Protein AF-A0A538HNW7-F1 (afdb_monomer_lite)

Secondary structure (DSSP, 8-state):
-HHHHHHHHHHHHHHHHHHHSS-S-PPPPHHHHHHHHHHHHHHHHHTTPEEEEE-SSEEEEEETTEEEEEEE-TT--EEEEEE--

Structure (mmCIF, N/CA/C/O backbone):
data_AF-A0A538HNW7-F1
#
_entry.id   AF-A0A538HNW7-F1
#
loop_
_atom_site.group_PDB
_atom_site.id
_atom_site.type_symbol
_atom_site.label_atom_id
_atom_site.label_alt_id
_atom_site.label_comp_id
_atom_site.label_asym_id
_atom_site.label_entity_id
_atom_site.label_seq_id
_atom_site.pdbx_PDB_ins_code
_atom_site.Cartn_x
_atom_site.Cartn_y
_atom_site.Cartn_z
_atom_site.occupancy
_atom_site.B_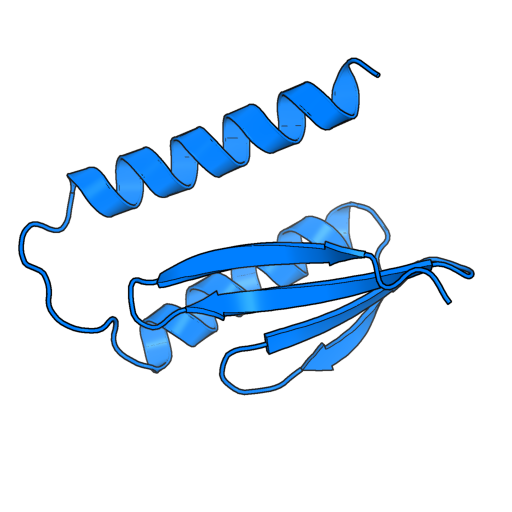iso_or_equiv
_atom_site.auth_seq_id
_atom_site.auth_comp_id
_atom_site.auth_asym_id
_atom_site.auth_atom_id
_atom_site.pdbx_PDB_model_num
ATOM 1 N N . MET A 1 1 ? -18.094 8.954 0.725 1.00 46.16 1 MET A N 1
ATOM 2 C CA . MET A 1 1 ? -18.015 8.524 -0.691 1.00 46.16 1 MET A CA 1
ATOM 3 C C . MET A 1 1 ? -17.094 9.404 -1.537 1.00 46.16 1 MET A C 1
ATOM 5 O O . MET A 1 1 ? -16.228 8.858 -2.201 1.00 46.16 1 MET A O 1
ATOM 9 N N . ALA A 1 2 ? -17.201 10.738 -1.483 1.00 34.78 2 ALA A N 1
ATOM 10 C CA . ALA A 1 2 ? -16.391 11.634 -2.324 1.00 34.78 2 ALA A CA 1
ATOM 11 C C . ALA A 1 2 ? -14.870 11.627 -2.028 1.00 34.78 2 ALA A C 1
ATOM 13 O O . ALA A 1 2 ? -14.075 11.686 -2.960 1.00 34.78 2 ALA A O 1
ATOM 14 N N . LEU A 1 3 ? -14.446 11.492 -0.759 1.00 37.53 3 LEU A N 1
ATOM 15 C CA . LEU A 1 3 ? -13.012 11.509 -0.405 1.00 37.53 3 LEU A CA 1
ATOM 16 C C . LEU A 1 3 ? -12.239 10.281 -0.914 1.00 37.53 3 LEU A C 1
ATOM 18 O O . LEU A 1 3 ? -11.099 10.410 -1.348 1.00 37.53 3 LEU A O 1
ATOM 22 N N . ALA A 1 4 ? -12.864 9.101 -0.890 1.00 34.97 4 ALA A N 1
ATOM 23 C CA . ALA A 1 4 ? -12.235 7.865 -1.354 1.00 34.97 4 ALA A CA 1
ATOM 24 C C . ALA A 1 4 ? -11.995 7.882 -2.875 1.00 34.97 4 ALA A C 1
ATOM 26 O O . ALA A 1 4 ? -10.961 7.418 -3.348 1.00 34.97 4 ALA A O 1
ATOM 27 N N . ALA A 1 5 ? -12.920 8.481 -3.632 1.00 36.44 5 ALA A N 1
ATOM 28 C CA . ALA A 1 5 ? -12.780 8.647 -5.074 1.00 36.44 5 ALA A CA 1
ATOM 29 C C . ALA A 1 5 ? -11.663 9.642 -5.430 1.00 36.44 5 ALA A C 1
ATOM 31 O O . ALA A 1 5 ? -10.887 9.390 -6.348 1.00 36.44 5 ALA A O 1
ATOM 32 N N . LEU A 1 6 ? -11.531 10.737 -4.671 1.00 35.69 6 LEU A N 1
ATOM 33 C CA . LEU A 1 6 ? -10.495 11.742 -4.916 1.00 35.69 6 LEU A CA 1
ATOM 34 C C . LEU A 1 6 ? -9.083 11.167 -4.724 1.00 35.69 6 LEU A C 1
ATOM 36 O O . LEU A 1 6 ? -8.197 11.407 -5.541 1.00 35.69 6 LEU A O 1
ATOM 40 N N . ALA A 1 7 ? -8.894 10.358 -3.679 1.00 44.94 7 ALA A N 1
ATOM 41 C CA . ALA A 1 7 ? -7.618 9.706 -3.401 1.00 44.94 7 ALA A CA 1
ATOM 42 C C . ALA A 1 7 ? -7.208 8.735 -4.524 1.00 44.94 7 ALA A C 1
ATOM 44 O O . ALA A 1 7 ? -6.058 8.749 -4.961 1.00 44.94 7 ALA A O 1
ATOM 45 N N . ALA A 1 8 ? -8.153 7.948 -5.050 1.00 41.50 8 ALA A N 1
ATOM 46 C CA . ALA A 1 8 ? -7.902 7.037 -6.167 1.00 41.50 8 ALA A CA 1
ATOM 47 C C . ALA A 1 8 ? -7.515 7.776 -7.461 1.00 41.50 8 ALA A C 1
ATOM 49 O O . ALA A 1 8 ? -6.643 7.315 -8.197 1.00 41.50 8 ALA A O 1
ATOM 50 N N . ILE A 1 9 ? -8.115 8.944 -7.718 1.00 45.94 9 ILE A N 1
ATOM 51 C CA . ILE A 1 9 ? -7.814 9.764 -8.900 1.00 45.94 9 ILE A CA 1
ATOM 52 C C . ILE A 1 9 ? -6.390 10.325 -8.824 1.00 45.94 9 ILE A C 1
ATOM 54 O O . ILE A 1 9 ? -5.655 10.252 -9.805 1.00 45.94 9 ILE A O 1
ATOM 58 N N . VAL A 1 10 ? -5.972 10.842 -7.665 1.00 56.19 10 VAL A N 1
ATOM 59 C CA . VAL A 1 10 ? -4.628 11.421 -7.491 1.00 56.19 10 VAL A CA 1
ATOM 60 C C . VAL A 1 10 ? -3.543 10.349 -7.600 1.00 56.19 10 VAL A C 1
ATOM 62 O O . VAL A 1 10 ? -2.550 10.553 -8.298 1.00 56.19 10 VAL A O 1
ATOM 65 N N . VAL A 1 11 ? -3.750 9.185 -6.975 1.00 57.16 11 VAL A N 1
ATOM 66 C CA . VAL A 1 11 ? -2.813 8.054 -7.070 1.00 57.16 11 VAL A CA 1
ATOM 67 C C . VAL A 1 11 ? -2.748 7.525 -8.503 1.00 57.16 11 VAL A C 1
ATOM 69 O O . VAL A 1 11 ? -1.655 7.346 -9.038 1.00 57.16 11 VAL A O 1
ATOM 72 N N . GLY A 1 12 ? -3.896 7.348 -9.164 1.00 53.44 12 GLY A N 1
ATOM 73 C CA . GLY A 1 12 ? -3.951 6.924 -10.563 1.00 53.44 12 GLY A CA 1
ATOM 74 C C . GLY A 1 12 ? -3.238 7.898 -11.503 1.00 53.44 12 GLY A C 1
ATOM 75 O O . GLY A 1 12 ? -2.510 7.470 -12.396 1.00 53.44 12 GLY A O 1
ATOM 76 N N . LEU A 1 13 ? -3.376 9.206 -11.265 1.00 54.50 13 LEU A N 1
ATOM 77 C CA . LEU A 1 13 ? -2.7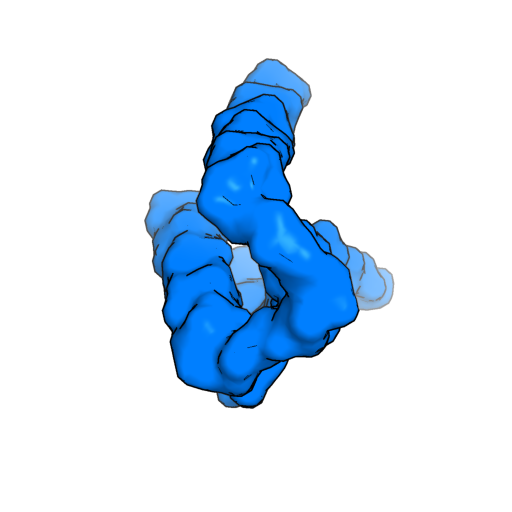14 10.243 -12.055 1.00 54.50 13 LEU A CA 1
ATOM 78 C C . LEU A 1 13 ? -1.196 10.261 -11.825 1.00 54.50 13 LEU A C 1
ATOM 80 O O . LEU A 1 13 ? -0.434 10.377 -12.785 1.00 54.50 13 LEU A O 1
ATOM 84 N N . ALA A 1 14 ? -0.749 10.093 -10.577 1.00 58.59 14 ALA A N 1
ATOM 85 C CA . ALA A 1 14 ? 0.670 10.003 -10.242 1.00 58.59 14 ALA A CA 1
ATOM 86 C C . ALA A 1 14 ? 1.325 8.781 -10.901 1.00 58.59 14 ALA A C 1
ATOM 88 O O . ALA A 1 14 ? 2.373 8.912 -11.533 1.00 58.59 14 ALA A O 1
ATOM 89 N N . VAL A 1 15 ? 0.674 7.614 -10.828 1.00 58.91 15 VAL A N 1
ATOM 90 C CA . VAL A 1 15 ? 1.132 6.385 -11.492 1.00 58.91 15 VAL A CA 1
ATOM 91 C C . VAL A 1 15 ? 1.177 6.581 -13.006 1.00 58.91 15 VAL A C 1
ATOM 93 O O . VAL A 1 15 ? 2.213 6.312 -13.608 1.00 58.91 15 VAL A O 1
ATOM 96 N N . ALA A 1 16 ? 0.116 7.128 -13.608 1.00 55.41 16 ALA A N 1
ATOM 97 C CA . ALA A 1 16 ? 0.028 7.357 -15.050 1.00 55.41 16 ALA A CA 1
ATOM 98 C C . ALA A 1 16 ? 1.142 8.281 -15.577 1.00 55.41 16 ALA A C 1
ATOM 100 O O . ALA A 1 16 ? 1.741 7.999 -16.620 1.00 55.41 16 ALA A O 1
ATOM 101 N N . LEU A 1 17 ? 1.457 9.358 -14.849 1.00 57.41 17 LEU A N 1
ATOM 102 C CA . LEU A 1 17 ? 2.546 10.279 -15.192 1.00 57.41 17 LEU A CA 1
ATOM 103 C C . LEU A 1 17 ? 3.921 9.610 -15.081 1.00 57.41 17 LEU A C 1
ATOM 105 O O . LEU A 1 17 ? 4.777 9.825 -15.944 1.00 57.41 17 LEU A O 1
ATOM 109 N N . LEU A 1 18 ? 4.115 8.757 -14.074 1.00 57.75 18 LEU A N 1
ATOM 110 C CA . LEU A 1 18 ? 5.366 8.033 -13.850 1.00 57.75 18 LEU A CA 1
ATOM 111 C C . LEU A 1 18 ? 5.589 6.914 -14.883 1.00 57.75 18 LEU A C 1
ATOM 113 O O . LEU A 1 18 ? 6.720 6.683 -15.304 1.00 57.75 18 LEU A O 1
ATOM 117 N N . THR A 1 19 ? 4.521 6.249 -15.336 1.00 54.06 19 THR A N 1
ATOM 118 C CA . THR A 1 19 ? 4.574 5.256 -16.426 1.00 54.06 19 THR A CA 1
ATOM 119 C C . THR A 1 19 ? 4.738 5.890 -17.803 1.00 54.06 19 THR A C 1
ATOM 121 O O . THR A 1 19 ? 5.387 5.310 -18.666 1.00 54.06 19 THR A O 1
ATOM 124 N N . ARG A 1 20 ? 4.195 7.093 -18.031 1.00 51.69 20 ARG A N 1
ATOM 125 C CA . ARG A 1 20 ? 4.321 7.790 -19.322 1.00 51.69 20 ARG A CA 1
ATOM 126 C C . ARG A 1 20 ? 5.737 8.320 -19.571 1.00 51.69 20 ARG A C 1
ATOM 128 O O . ARG A 1 20 ? 6.131 8.462 -20.722 1.00 51.69 20 ARG A O 1
ATOM 135 N N . SER A 1 21 ? 6.493 8.621 -18.517 1.00 52.50 21 SER A N 1
ATOM 136 C CA . SER A 1 21 ? 7.821 9.243 -18.620 1.00 52.50 21 SER A CA 1
ATOM 137 C C . SER A 1 21 ? 8.994 8.252 -18.690 1.00 52.50 21 SER A C 1
ATOM 139 O O . SER A 1 21 ? 10.107 8.668 -19.004 1.00 52.50 21 SER A O 1
ATOM 141 N N . ARG A 1 22 ? 8.775 6.944 -18.483 1.00 52.47 22 ARG A N 1
ATOM 142 C CA . ARG A 1 22 ? 9.792 5.892 -18.678 1.00 52.47 22 ARG A CA 1
ATOM 143 C C . ARG A 1 22 ? 9.351 4.912 -19.760 1.00 52.47 22 ARG A C 1
ATOM 145 O O . ARG A 1 22 ? 8.744 3.887 -19.472 1.00 52.47 22 ARG A O 1
ATOM 152 N N . GLY A 1 23 ? 9.648 5.231 -21.015 1.00 48.06 23 GLY A N 1
ATOM 153 C CA . GLY A 1 23 ? 9.542 4.262 -22.101 1.00 48.06 23 GLY A CA 1
ATOM 154 C C . GLY A 1 23 ? 10.447 3.046 -21.856 1.00 48.06 23 GLY A C 1
ATOM 155 O O . GLY A 1 23 ? 11.616 3.208 -21.518 1.00 48.06 23 GLY A O 1
ATOM 156 N N . GLY A 1 24 ? 9.900 1.846 -22.066 1.00 47.62 24 GLY A N 1
ATOM 157 C CA . GLY A 1 24 ? 10.649 0.590 -22.184 1.00 47.62 24 GLY A CA 1
ATOM 158 C C . GLY A 1 24 ? 10.332 -0.414 -21.075 1.00 47.62 24 GLY A C 1
ATOM 159 O O . GLY A 1 24 ? 10.687 -0.199 -19.923 1.00 47.62 24 GLY A O 1
ATOM 160 N N . GLY A 1 25 ? 9.671 -1.519 -21.435 1.00 56.44 25 GLY A N 1
ATOM 161 C CA . GLY A 1 25 ? 9.211 -2.590 -20.542 1.00 56.44 25 GLY A CA 1
ATOM 162 C C . GLY A 1 25 ? 10.329 -3.439 -19.929 1.00 56.44 25 GLY A C 1
ATOM 163 O O . GLY A 1 25 ? 10.392 -4.641 -20.167 1.00 56.44 25 GLY A O 1
ATOM 164 N N . ALA A 1 26 ? 11.203 -2.818 -19.142 1.00 61.25 26 ALA A N 1
ATOM 165 C CA . ALA A 1 26 ? 12.158 -3.492 -18.278 1.00 61.25 26 ALA A CA 1
ATOM 166 C C . ALA A 1 26 ? 11.614 -3.504 -16.844 1.00 61.25 26 ALA A C 1
ATOM 168 O O . ALA A 1 26 ? 11.127 -2.480 -16.358 1.00 61.25 26 ALA A O 1
ATOM 169 N N . ALA A 1 27 ? 11.691 -4.663 -16.182 1.00 65.12 27 ALA A N 1
ATOM 170 C CA . ALA A 1 27 ? 11.301 -4.821 -14.784 1.00 65.12 27 ALA A CA 1
ATOM 171 C C . ALA A 1 27 ? 11.923 -3.711 -13.924 1.00 65.12 27 ALA A C 1
ATOM 173 O O . ALA A 1 27 ? 13.106 -3.379 -14.053 1.00 65.12 27 ALA A O 1
ATOM 174 N N . LEU A 1 28 ? 11.103 -3.108 -13.070 1.00 72.88 28 LEU A N 1
ATOM 175 C CA . LEU A 1 28 ? 11.497 -1.970 -12.268 1.00 72.88 28 LEU A CA 1
ATOM 176 C C . LEU A 1 28 ? 12.595 -2.407 -11.276 1.00 72.88 28 LEU A C 1
ATOM 178 O O . LEU A 1 28 ? 12.416 -3.412 -10.574 1.00 72.88 28 LEU A O 1
ATOM 182 N N . PRO A 1 29 ? 13.719 -1.669 -11.167 1.00 79.38 29 PRO A N 1
ATOM 183 C CA . PRO A 1 29 ? 14.779 -2.010 -10.225 1.00 79.38 29 PRO A CA 1
ATOM 18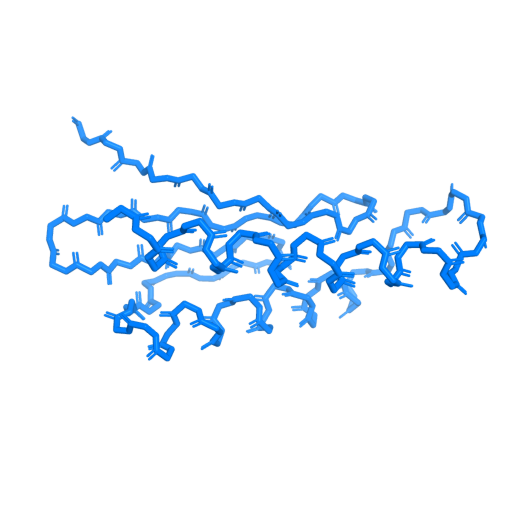4 C C . PRO A 1 29 ? 14.235 -2.139 -8.800 1.00 79.38 29 PRO A C 1
ATOM 186 O O . PRO A 1 29 ? 13.417 -1.323 -8.375 1.00 79.38 29 PRO A O 1
ATOM 189 N N . ALA A 1 30 ? 14.722 -3.121 -8.037 1.00 76.44 30 ALA A N 1
ATOM 190 C CA . ALA A 1 30 ? 14.231 -3.395 -6.681 1.00 76.44 30 ALA A CA 1
ATOM 191 C C . ALA A 1 30 ? 14.283 -2.160 -5.757 1.00 76.44 30 ALA A C 1
ATOM 193 O O . ALA A 1 30 ? 13.361 -1.924 -4.982 1.00 76.44 30 ALA A O 1
ATOM 194 N N . GLY A 1 31 ? 15.309 -1.311 -5.895 1.00 79.06 31 GLY A N 1
ATOM 195 C CA . GLY A 1 31 ? 15.402 -0.053 -5.142 1.00 79.06 31 GLY A CA 1
ATOM 196 C C . GLY A 1 31 ? 14.321 0.969 -5.510 1.00 79.06 31 GLY A C 1
ATOM 197 O O . GLY A 1 31 ? 13.848 1.707 -4.651 1.00 79.06 31 GLY A O 1
ATOM 198 N N . GLU A 1 32 ? 13.881 0.992 -6.767 1.00 81.81 32 GLU A N 1
ATOM 199 C CA . GLU A 1 32 ? 12.789 1.861 -7.205 1.00 81.81 32 GLU A CA 1
ATOM 200 C C . GLU A 1 32 ? 11.432 1.319 -6.738 1.00 81.81 32 GLU A C 1
ATOM 202 O O . GLU A 1 32 ? 10.569 2.093 -6.323 1.00 81.81 32 GLU A O 1
ATOM 207 N N . ARG A 1 33 ? 11.253 -0.010 -6.746 1.00 80.06 33 ARG A N 1
ATOM 208 C CA . ARG A 1 33 ? 10.057 -0.659 -6.186 1.00 80.06 33 ARG A CA 1
ATOM 209 C C . ARG A 1 33 ? 9.934 -0.383 -4.694 1.00 80.06 33 ARG A C 1
ATOM 211 O O . ARG A 1 33 ? 8.871 0.047 -4.255 1.00 80.06 33 ARG A O 1
ATOM 218 N N . ARG A 1 34 ? 11.040 -0.490 -3.950 1.00 80.81 34 ARG A N 1
ATOM 219 C CA . ARG A 1 34 ? 11.089 -0.140 -2.527 1.00 80.81 34 ARG A CA 1
ATOM 220 C C . ARG A 1 34 ? 10.725 1.323 -2.280 1.00 80.81 34 ARG A C 1
ATOM 222 O O . ARG A 1 34 ? 9.845 1.584 -1.475 1.00 80.81 34 ARG A O 1
ATOM 229 N N . ARG A 1 35 ? 11.310 2.275 -3.018 1.00 84.25 35 ARG A N 1
ATOM 230 C CA . ARG A 1 35 ? 10.948 3.703 -2.886 1.00 84.25 35 ARG A CA 1
ATOM 231 C C . ARG A 1 35 ? 9.465 3.957 -3.155 1.00 84.25 35 ARG A C 1
ATOM 233 O O . ARG A 1 35 ? 8.857 4.821 -2.528 1.00 84.25 35 ARG A O 1
ATOM 240 N N . ARG A 1 36 ? 8.868 3.240 -4.109 1.00 82.62 36 ARG A N 1
ATOM 241 C CA . ARG A 1 36 ? 7.425 3.334 -4.382 1.00 82.62 36 ARG A CA 1
ATOM 242 C C . ARG A 1 36 ? 6.597 2.744 -3.247 1.00 82.62 36 ARG A C 1
ATOM 244 O O . ARG A 1 36 ? 5.607 3.364 -2.867 1.00 82.62 36 ARG A O 1
ATOM 251 N N . LEU A 1 37 ? 7.013 1.602 -2.701 1.00 85.38 37 LEU A N 1
ATOM 252 C CA . LEU A 1 37 ? 6.376 0.988 -1.541 1.00 85.38 37 LEU A CA 1
ATOM 253 C C . LEU A 1 37 ? 6.421 1.932 -0.336 1.00 85.38 37 LEU A C 1
ATOM 255 O O . LEU A 1 37 ? 5.374 2.229 0.224 1.00 85.38 37 LEU A O 1
ATOM 259 N N . GLU A 1 38 ? 7.591 2.472 -0.004 1.00 85.81 38 GLU A N 1
ATOM 260 C CA . GLU A 1 38 ? 7.783 3.416 1.103 1.00 85.81 38 GLU A CA 1
ATOM 261 C C . GLU A 1 38 ? 6.911 4.668 0.938 1.00 85.81 38 GLU A C 1
ATOM 263 O O . GLU A 1 38 ? 6.232 5.083 1.874 1.00 85.81 38 GLU A O 1
ATOM 268 N N . ASN A 1 39 ? 6.852 5.243 -0.269 1.00 86.62 39 ASN A N 1
ATOM 269 C CA . ASN A 1 39 ? 5.970 6.380 -0.552 1.00 86.62 39 ASN A CA 1
ATOM 270 C C . ASN A 1 39 ? 4.483 6.022 -0.399 1.00 86.62 39 ASN A C 1
ATOM 272 O O . ASN A 1 39 ? 3.699 6.819 0.125 1.00 86.62 39 ASN A O 1
ATOM 276 N N . ALA A 1 40 ? 4.076 4.832 -0.846 1.00 84.62 40 ALA A N 1
ATOM 277 C CA . ALA A 1 40 ? 2.707 4.357 -0.687 1.00 84.62 40 ALA A CA 1
ATOM 278 C C . ALA A 1 40 ? 2.368 4.139 0.795 1.00 84.62 40 ALA A C 1
ATOM 280 O O . ALA A 1 40 ? 1.335 4.615 1.264 1.00 84.62 40 ALA A O 1
ATOM 281 N N . VAL A 1 41 ? 3.259 3.494 1.547 1.00 86.00 41 VAL A N 1
ATOM 282 C CA . VAL A 1 41 ? 3.156 3.300 2.997 1.00 86.00 41 VAL A CA 1
ATOM 283 C C . VAL A 1 41 ? 3.052 4.638 3.718 1.00 86.00 41 VAL A C 1
ATOM 285 O O . VAL A 1 41 ? 2.125 4.819 4.499 1.00 86.00 41 VAL A O 1
ATOM 288 N N . ALA A 1 42 ? 3.923 5.605 3.415 1.00 85.38 42 ALA A N 1
ATOM 289 C CA . ALA A 1 42 ? 3.885 6.941 4.008 1.00 85.38 42 ALA A CA 1
ATOM 290 C C . ALA A 1 42 ? 2.558 7.665 3.721 1.00 85.38 42 ALA A C 1
ATOM 292 O O . ALA A 1 42 ? 2.002 8.327 4.599 1.00 85.38 42 ALA A O 1
ATOM 293 N N . THR A 1 43 ? 2.012 7.491 2.514 1.00 85.94 43 THR A N 1
ATOM 294 C CA . THR A 1 43 ? 0.705 8.045 2.130 1.00 85.94 43 THR A CA 1
ATOM 295 C C . THR A 1 43 ? -0.423 7.457 2.980 1.00 85.94 43 THR A C 1
ATOM 297 O O . THR A 1 43 ? -1.252 8.203 3.500 1.00 85.94 43 THR A O 1
ATOM 300 N N . TRP A 1 44 ? -0.452 6.136 3.168 1.00 85.94 44 TRP A N 1
ATOM 301 C CA . TRP A 1 44 ? -1.442 5.490 4.035 1.00 85.94 44 TRP A CA 1
ATOM 302 C C . TRP A 1 44 ? -1.224 5.827 5.512 1.00 85.94 44 TRP A C 1
ATOM 304 O O . TRP A 1 44 ? -2.190 6.050 6.243 1.00 85.94 44 TRP A O 1
ATOM 314 N N . ALA A 1 45 ? 0.029 5.944 5.948 1.00 84.00 45 ALA A N 1
ATOM 315 C CA . ALA A 1 45 ? 0.373 6.336 7.307 1.00 84.00 45 ALA A CA 1
ATOM 316 C C . ALA A 1 45 ? -0.139 7.738 7.651 1.00 84.00 45 ALA A C 1
ATOM 318 O O . ALA A 1 45 ? -0.735 7.934 8.711 1.00 84.00 45 ALA A O 1
ATOM 319 N N . ALA A 1 46 ? -0.034 8.686 6.716 1.00 86.44 46 ALA A N 1
ATOM 320 C CA . ALA A 1 46 ? -0.630 10.014 6.853 1.00 86.44 46 ALA A CA 1
ATOM 321 C C . ALA A 1 46 ? -2.170 9.984 6.976 1.00 86.44 46 ALA A C 1
ATOM 323 O O . ALA A 1 46 ? -2.765 10.920 7.503 1.00 86.44 46 ALA A O 1
ATOM 324 N N . GLN A 1 47 ? -2.825 8.905 6.532 1.00 83.06 47 GLN A N 1
ATOM 325 C CA . GLN A 1 47 ? -4.269 8.679 6.682 1.00 83.06 47 GLN A CA 1
ATOM 326 C C . GLN A 1 47 ? -4.639 7.913 7.966 1.00 83.06 47 GLN A C 1
ATOM 328 O O . GLN A 1 47 ? -5.793 7.508 8.138 1.00 83.06 47 GLN A O 1
ATOM 333 N N . GLY A 1 48 ? -3.677 7.702 8.868 1.00 85.56 48 GLY A N 1
ATOM 334 C CA . GLY A 1 48 ? -3.881 7.039 10.154 1.00 85.56 48 GLY A CA 1
ATOM 335 C C . GLY A 1 48 ? -3.752 5.517 10.113 1.00 85.56 48 GLY A C 1
ATOM 336 O O . GLY A 1 48 ? -4.189 4.850 11.049 1.00 85.56 48 GLY A O 1
ATOM 337 N N . TRP A 1 49 ? -3.179 4.951 9.048 1.00 89.94 49 TRP A N 1
ATOM 338 C CA . TRP A 1 49 ? -2.823 3.535 9.016 1.00 89.94 49 TRP A CA 1
ATOM 339 C C . TRP A 1 49 ? -1.466 3.306 9.689 1.00 89.94 49 TRP A C 1
ATOM 341 O O . TRP A 1 49 ? -0.476 3.938 9.345 1.00 89.94 49 TRP A O 1
ATOM 351 N N . ALA A 1 50 ? -1.389 2.389 10.644 1.00 89.31 50 ALA A N 1
ATOM 352 C CA . ALA A 1 50 ? -0.131 2.017 11.279 1.00 89.31 50 ALA A CA 1
ATOM 353 C C . ALA A 1 50 ? 0.570 0.929 10.460 1.00 89.31 50 ALA A C 1
ATOM 355 O O . ALA A 1 50 ? -0.053 -0.068 10.102 1.00 89.31 50 ALA A O 1
ATOM 356 N N . LEU A 1 51 ? 1.864 1.094 10.188 1.00 87.75 51 LEU A N 1
ATOM 357 C CA . LEU A 1 51 ? 2.671 0.034 9.586 1.00 87.75 51 LEU A CA 1
ATOM 358 C C . LEU A 1 51 ? 2.827 -1.115 10.587 1.00 87.75 51 LEU A C 1
ATOM 360 O O . LEU A 1 51 ? 3.312 -0.908 11.697 1.00 87.75 51 LEU A O 1
ATOM 364 N N . GLU A 1 52 ? 2.396 -2.311 10.197 1.00 86.62 52 GLU A N 1
ATOM 365 C CA . GLU A 1 52 ? 2.520 -3.522 11.012 1.00 86.62 52 GLU A CA 1
ATOM 366 C C . GLU A 1 52 ? 3.730 -4.354 10.581 1.00 86.62 52 GLU A C 1
ATOM 368 O O . GLU A 1 52 ? 4.496 -4.826 11.419 1.00 86.62 52 GLU A O 1
ATOM 373 N N . SER A 1 53 ? 3.927 -4.515 9.272 1.00 81.88 53 SER A N 1
ATOM 374 C CA . SER A 1 53 ? 5.050 -5.268 8.717 1.00 81.88 53 SER A CA 1
ATOM 375 C C . SER A 1 53 ? 5.406 -4.760 7.324 1.00 81.88 53 SER A C 1
ATOM 377 O O . SER A 1 53 ? 4.526 -4.353 6.572 1.00 81.88 53 SER A O 1
ATOM 379 N N . GLU A 1 54 ? 6.685 -4.789 6.962 1.00 84.69 54 GLU A N 1
ATOM 380 C CA . GLU A 1 54 ? 7.168 -4.364 5.647 1.00 84.69 54 GLU A CA 1
ATOM 381 C C . GLU A 1 54 ? 8.211 -5.347 5.110 1.00 84.69 54 GLU A C 1
ATOM 383 O O . GLU A 1 54 ? 9.073 -5.840 5.836 1.00 84.69 54 GLU A O 1
ATOM 388 N N . THR A 1 55 ? 8.140 -5.611 3.812 1.00 82.62 55 THR A N 1
ATOM 389 C CA . THR A 1 55 ? 9.052 -6.464 3.046 1.00 82.62 55 THR A CA 1
ATOM 390 C C . THR A 1 55 ? 9.603 -5.692 1.842 1.00 82.62 55 THR A C 1
ATOM 392 O O . THR A 1 55 ? 9.325 -4.507 1.685 1.00 82.62 55 THR A O 1
ATOM 395 N N . ALA A 1 56 ? 10.409 -6.337 0.990 1.00 75.81 56 ALA A N 1
ATOM 396 C CA . ALA A 1 56 ? 10.994 -5.720 -0.208 1.00 75.81 56 ALA A CA 1
ATOM 3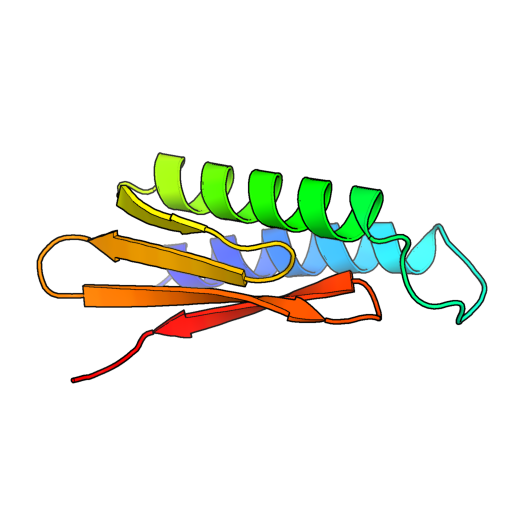97 C C . ALA A 1 56 ? 9.976 -5.070 -1.145 1.00 75.81 56 ALA A C 1
ATOM 399 O O . ALA A 1 56 ? 10.246 -3.993 -1.682 1.00 75.81 56 ALA A O 1
ATOM 400 N N . ASP A 1 57 ? 8.819 -5.703 -1.283 1.00 79.00 57 ASP A N 1
ATOM 401 C CA . ASP A 1 57 ? 7.863 -5.395 -2.339 1.00 79.00 57 ASP A CA 1
ATOM 402 C C . ASP A 1 57 ? 6.446 -5.198 -1.781 1.00 79.00 57 ASP A C 1
ATOM 404 O O . ASP A 1 57 ? 5.577 -4.680 -2.477 1.00 79.00 57 ASP A O 1
ATOM 408 N N . SER A 1 58 ? 6.209 -5.553 -0.514 1.00 83.69 58 SER A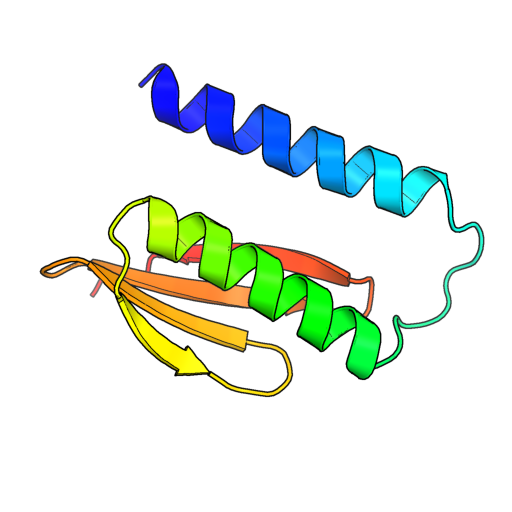 N 1
ATOM 409 C CA . SER A 1 58 ? 4.893 -5.481 0.124 1.00 83.69 58 SER A CA 1
ATOM 410 C C . SER A 1 58 ? 4.948 -4.909 1.539 1.00 83.69 58 SER A C 1
ATOM 412 O O . SER A 1 58 ? 5.913 -5.122 2.269 1.00 83.69 58 SER A O 1
ATOM 414 N N . ALA A 1 59 ? 3.872 -4.260 1.964 1.00 88.19 59 ALA A N 1
ATOM 415 C CA . ALA A 1 59 ? 3.679 -3.739 3.306 1.00 88.19 59 ALA A CA 1
ATOM 416 C C . ALA A 1 59 ? 2.281 -4.080 3.825 1.00 88.19 59 ALA A C 1
ATOM 418 O O . ALA A 1 59 ? 1.296 -4.037 3.090 1.00 88.19 59 ALA A O 1
ATOM 419 N N . VAL A 1 60 ? 2.199 -4.395 5.111 1.00 89.06 60 VAL A N 1
ATOM 420 C CA . VAL A 1 60 ? 0.964 -4.628 5.852 1.00 89.06 60 VAL A CA 1
ATOM 421 C C . VAL A 1 60 ? 0.722 -3.425 6.748 1.00 89.06 60 VAL A C 1
ATOM 423 O O . VAL A 1 60 ? 1.553 -3.062 7.580 1.00 89.06 60 VAL A O 1
ATOM 426 N N . LEU A 1 61 ? -0.440 -2.819 6.581 1.00 89.00 61 LEU A N 1
ATOM 427 C CA . LEU A 1 61 ? -0.911 -1.661 7.315 1.00 89.00 61 LEU A CA 1
ATOM 428 C C . LEU A 1 61 ? -2.148 -2.054 8.118 1.00 89.00 61 LEU A C 1
ATOM 430 O O . LEU A 1 61 ? -3.014 -2.776 7.625 1.00 89.00 61 LEU A O 1
ATOM 434 N N . ARG A 1 62 ? -2.272 -1.539 9.337 1.00 86.31 62 ARG A N 1
ATOM 435 C CA . ARG A 1 62 ? -3.417 -1.782 10.210 1.00 86.31 62 ARG A CA 1
ATOM 436 C C . ARG A 1 62 ? -4.000 -0.476 10.715 1.00 86.31 62 ARG A C 1
ATOM 438 O O . ARG A 1 62 ? -3.280 0.412 11.160 1.00 86.31 62 ARG A O 1
ATOM 445 N N . ARG A 1 63 ? -5.324 -0.375 10.709 1.00 88.25 63 ARG A N 1
ATOM 446 C CA . ARG A 1 63 ? -6.051 0.747 11.303 1.00 88.25 63 ARG A CA 1
ATOM 447 C C . ARG A 1 63 ? -7.232 0.208 12.096 1.00 88.25 63 ARG A C 1
ATOM 449 O O . ARG A 1 63 ? -8.208 -0.270 11.528 1.00 88.25 63 ARG A O 1
ATOM 456 N N . GLY A 1 64 ? -7.141 0.270 13.424 1.00 86.69 64 GLY A N 1
ATOM 457 C CA . GLY A 1 64 ? -8.147 -0.335 14.299 1.00 86.69 64 GLY A CA 1
ATOM 458 C C . GLY A 1 64 ? -8.258 -1.846 14.061 1.00 86.69 64 GLY A C 1
ATOM 459 O O . GLY A 1 64 ? -7.285 -2.569 14.261 1.00 86.69 64 GLY A O 1
ATOM 460 N N . GLY A 1 65 ? -9.439 -2.308 13.638 1.00 85.00 65 GLY A N 1
ATOM 461 C CA . GLY A 1 65 ? -9.706 -3.710 13.281 1.00 85.00 65 GLY A CA 1
ATOM 462 C C . GLY A 1 65 ? -9.524 -4.047 11.796 1.00 85.00 65 GLY A C 1
ATOM 463 O O . GLY A 1 65 ? -9.773 -5.185 11.409 1.00 85.00 65 GLY A O 1
ATOM 464 N N . GLU A 1 66 ? -9.124 -3.080 10.967 1.00 87.81 66 GLU A N 1
ATOM 465 C CA . GLU A 1 66 ? -8.950 -3.254 9.523 1.00 87.81 66 GLU A CA 1
ATOM 466 C C . GLU A 1 66 ? -7.477 -3.497 9.176 1.00 87.81 66 GLU A C 1
ATOM 468 O O . GLU A 1 66 ? -6.591 -2.808 9.691 1.00 87.81 66 GLU A O 1
ATOM 473 N N . ILE A 1 67 ? -7.218 -4.439 8.265 1.00 88.81 67 ILE A N 1
ATOM 474 C CA . ILE A 1 67 ? -5.883 -4.737 7.733 1.00 88.81 67 ILE A CA 1
ATOM 475 C C . ILE A 1 67 ? -5.874 -4.406 6.240 1.00 88.81 67 ILE A C 1
ATOM 477 O O . ILE A 1 67 ? -6.809 -4.741 5.516 1.00 88.81 67 ILE A O 1
ATOM 481 N N . MET A 1 68 ? -4.814 -3.762 5.765 1.00 88.88 68 MET A N 1
ATOM 482 C CA . MET A 1 68 ? -4.590 -3.426 4.366 1.00 88.88 68 MET A CA 1
ATOM 483 C C . MET A 1 68 ? -3.203 -3.885 3.944 1.00 88.88 68 MET A C 1
ATOM 485 O O . MET A 1 68 ? -2.211 -3.544 4.577 1.00 88.88 68 MET A O 1
ATOM 489 N N . VAL A 1 69 ? -3.129 -4.626 2.845 1.00 87.81 69 VAL A N 1
ATOM 490 C CA . VAL A 1 69 ? -1.857 -4.993 2.225 1.00 87.81 69 VAL A CA 1
ATOM 491 C C . VAL A 1 69 ? -1.618 -4.109 1.021 1.00 87.81 69 VAL A C 1
ATOM 493 O O . VAL A 1 69 ? -2.476 -3.987 0.148 1.00 87.81 69 VAL A O 1
ATOM 496 N N . VAL A 1 70 ? -0.442 -3.501 0.985 1.00 87.00 70 VAL A N 1
ATOM 497 C CA . VAL A 1 70 ? 0.085 -2.740 -0.139 1.00 87.00 70 VAL A CA 1
ATOM 498 C C . VAL A 1 70 ? 1.171 -3.578 -0.789 1.00 87.00 70 VAL A C 1
ATOM 500 O O . VAL A 1 70 ? 2.059 -4.062 -0.101 1.00 87.00 70 VAL A O 1
ATOM 503 N N . ASN A 1 71 ? 1.112 -3.771 -2.099 1.00 85.12 71 ASN A N 1
ATOM 504 C CA . ASN A 1 71 ? 2.107 -4.531 -2.844 1.00 85.12 71 ASN A CA 1
ATOM 505 C C . ASN A 1 71 ? 2.530 -3.776 -4.101 1.00 85.12 71 ASN A C 1
ATOM 507 O O . ASN A 1 71 ? 1.690 -3.148 -4.749 1.00 85.12 71 ASN A O 1
ATOM 511 N N . VAL A 1 72 ? 3.808 -3.872 -4.454 1.00 84.44 72 VAL A N 1
ATOM 512 C CA . VAL A 1 72 ? 4.387 -3.293 -5.664 1.00 84.44 72 VAL A CA 1
ATOM 513 C C . VAL A 1 72 ? 4.803 -4.413 -6.609 1.00 84.44 72 VAL A C 1
ATOM 515 O O . VAL A 1 72 ? 5.671 -5.217 -6.278 1.00 84.44 72 VAL A O 1
ATOM 518 N N . ASP A 1 73 ? 4.189 -4.471 -7.789 1.00 82.12 73 ASP A N 1
ATOM 519 C CA . ASP A 1 73 ? 4.546 -5.452 -8.818 1.00 82.12 73 ASP A CA 1
ATOM 520 C C . ASP A 1 73 ? 5.858 -5.098 -9.548 1.00 82.12 73 ASP A C 1
ATOM 522 O O . ASP A 1 73 ? 6.416 -4.006 -9.396 1.00 82.12 73 ASP A O 1
ATOM 526 N N . ASP A 1 74 ? 6.366 -6.029 -10.360 1.00 76.00 74 ASP A N 1
ATOM 527 C CA . ASP A 1 74 ? 7.605 -5.860 -11.128 1.00 76.00 74 ASP A CA 1
ATOM 528 C C . ASP A 1 74 ? 7.539 -4.755 -12.191 1.00 76.00 74 ASP A C 1
ATOM 530 O O . ASP A 1 74 ? 8.574 -4.201 -12.560 1.00 76.00 74 ASP A O 1
ATOM 534 N N . ALA A 1 75 ? 6.349 -4.378 -12.663 1.00 77.12 75 ALA A N 1
ATOM 535 C CA . ALA A 1 75 ? 6.166 -3.202 -13.516 1.00 77.12 75 ALA A CA 1
ATOM 536 C C . ALA A 1 75 ? 6.110 -1.898 -12.692 1.00 77.12 75 ALA A C 1
ATOM 538 O O . ALA A 1 75 ? 6.087 -0.791 -13.239 1.00 77.12 75 ALA A O 1
ATOM 539 N N . GLY A 1 76 ? 6.142 -2.011 -11.363 1.00 73.25 76 GLY A N 1
ATOM 540 C CA . GLY A 1 76 ? 6.084 -0.905 -10.428 1.00 73.25 76 GLY A CA 1
ATOM 541 C C . GLY A 1 76 ? 4.674 -0.400 -10.159 1.00 73.25 76 GLY A C 1
ATOM 542 O O . GLY A 1 76 ? 4.541 0.739 -9.694 1.00 73.25 76 GLY A O 1
ATOM 543 N N . GLY A 1 77 ? 3.645 -1.181 -10.484 1.00 78.44 77 GLY A N 1
ATOM 544 C CA . GLY A 1 77 ? 2.273 -0.884 -10.103 1.00 78.44 77 GLY A CA 1
ATOM 545 C C . GLY A 1 77 ? 2.075 -1.105 -8.607 1.00 78.44 77 GLY A C 1
ATOM 546 O O . GLY A 1 77 ? 2.541 -2.088 -8.040 1.00 78.44 77 GLY A O 1
ATOM 547 N N . VAL A 1 78 ? 1.417 -0.154 -7.946 1.00 82.81 78 VAL A N 1
ATOM 548 C CA . VAL A 1 78 ? 1.098 -0.236 -6.516 1.00 82.81 78 VAL A CA 1
ATOM 549 C C . VAL A 1 78 ? -0.349 -0.683 -6.378 1.00 82.81 78 VAL A C 1
ATOM 551 O O . VAL A 1 78 ? -1.259 -0.039 -6.898 1.00 82.81 78 VAL A O 1
ATOM 554 N N . THR A 1 79 ? -0.570 -1.769 -5.651 1.00 81.62 79 THR A N 1
ATOM 555 C CA . THR A 1 79 ? -1.901 -2.296 -5.344 1.00 81.62 79 THR A CA 1
ATOM 556 C C . THR A 1 79 ? -2.134 -2.227 -3.847 1.00 81.62 79 THR A C 1
ATOM 558 O O . THR A 1 79 ? -1.252 -2.577 -3.073 1.00 81.62 79 THR A O 1
ATOM 561 N N . SER A 1 80 ? -3.313 -1.775 -3.426 1.00 84.75 80 SER A N 1
ATOM 562 C CA . SER A 1 80 ? -3.744 -1.820 -2.030 1.00 84.75 80 SER A CA 1
ATOM 563 C C . SER A 1 80 ? -5.016 -2.651 -1.924 1.00 84.75 80 SER A C 1
ATOM 565 O O . SER A 1 80 ? -6.002 -2.406 -2.621 1.00 84.75 80 SER A O 1
ATOM 567 N N . ARG A 1 81 ? -4.992 -3.683 -1.080 1.00 85.00 81 ARG A N 1
ATOM 568 C CA . ARG A 1 81 ? -6.125 -4.588 -0.874 1.00 85.00 81 ARG A CA 1
ATOM 569 C C . ARG A 1 81 ? -6.418 -4.706 0.619 1.00 85.00 81 ARG A C 1
ATOM 571 O O . ARG A 1 81 ? -5.532 -5.124 1.366 1.00 85.00 81 ARG A O 1
ATOM 578 N N . PRO A 1 82 ? -7.631 -4.352 1.072 1.00 83.94 82 PRO A N 1
ATOM 579 C CA . PRO A 1 82 ? -8.036 -4.636 2.438 1.00 83.94 82 PRO A CA 1
ATOM 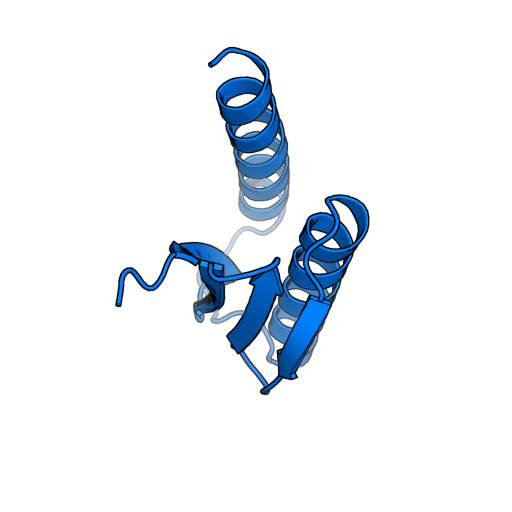580 C C . PRO A 1 82 ? -8.177 -6.152 2.618 1.00 83.94 82 PRO A C 1
ATOM 582 O O . PRO A 1 82 ? -8.805 -6.821 1.795 1.00 83.94 82 PRO A O 1
ATOM 585 N N . LEU A 1 83 ? -7.600 -6.695 3.688 1.00 78.62 83 LEU A N 1
ATOM 586 C CA . LEU A 1 83 ? -7.928 -8.032 4.161 1.00 78.62 83 LEU A CA 1
ATOM 587 C C . LEU A 1 83 ? -9.159 -7.920 5.051 1.00 78.62 83 LEU A C 1
ATOM 589 O O . LEU A 1 83 ? -9.076 -7.526 6.215 1.00 78.62 83 LEU A O 1
ATOM 593 N N . ALA A 1 84 ? -10.311 -8.251 4.472 1.00 64.94 84 ALA A N 1
ATOM 594 C CA . ALA A 1 84 ? -11.474 -8.614 5.262 1.00 64.94 84 ALA A CA 1
ATOM 595 C C . ALA A 1 84 ? -11.165 -9.952 5.947 1.00 64.94 84 ALA A C 1
ATOM 597 O O . ALA A 1 84 ? -10.695 -10.886 5.294 1.00 64.94 84 ALA A O 1
ATOM 598 N N . ARG A 1 85 ? -11.356 -9.993 7.264 1.00 56.00 85 ARG A N 1
ATOM 599 C CA . ARG A 1 85 ? -11.195 -11.202 8.070 1.00 56.00 85 ARG A CA 1
ATOM 600 C C . ARG A 1 85 ? -12.320 -12.193 7.800 1.00 56.00 85 ARG A C 1
ATOM 602 O O . ARG A 1 85 ? -13.463 -11.721 7.613 1.00 56.00 85 ARG A O 1
#

Sequence (85 aa):
MALAALAAIVVGLAVALLTRSRGGGAALPAGERRRRLENAVATWAAQGWALESETADSAVLRRGGEIMVVNVDDAGGVTSRPLAR

Radius of gyration: 13.33 Å; chains: 1; bounding box: 33×23×36 Å

Foldseek 3Di:
DVVVVVVVVVLVVVVVVVLVVDPDPDFDPLVLLQVLQVVVVVVVVVVVWDWDDDDSFKTWTDHDPKIWIWGADRSRDIDIDIDDD

pLDDT: mean 72.55, std 16.71, range [34.78, 89.94]